Protein AF-A0A3B9VN19-F1 (afdb_monomer_lite)

pLDDT: mean 92.88, std 8.6, range [50.03, 98.44]

Radius of gyration: 14.15 Å; chains: 1; bounding box: 30×23×45 Å

Secondary structure (DSSP, 8-state):
---HHHHHHHHHHHHHSTTS--SSSS-HHHHHHHHHHHHHHHHHHH-TT--------HHHHHHHHHHHHTS-HHHHHHHS-SSEEEEE-SSS-SSEEEEEE--

Foldseek 3Di:
DQPPVSVLVQLVVLLVPQQDCRDDDHRLVVLLVVVVVVVVVVDVPQDDPDDDDDDDDLSSVLSNVCVLQVHRSSVSSVQQEVPKDWDADPPRGNDTPDIDYPD

Sequence (103 aa):
MVDAEDWRSTVIESIRNQNEHIYGSEAVGTARMRFGAAVERLMETAGADQTVAVIAHGTVISTFVAELLDTDPVPIWESLGLPGLIEIEWPRPSKILMQLNFE

Structure (mmCIF, N/CA/C/O backbone):
data_AF-A0A3B9VN19-F1
#
_entry.id   AF-A0A3B9VN19-F1
#
loop_
_atom_site.group_PDB
_atom_site.id
_atom_site.type_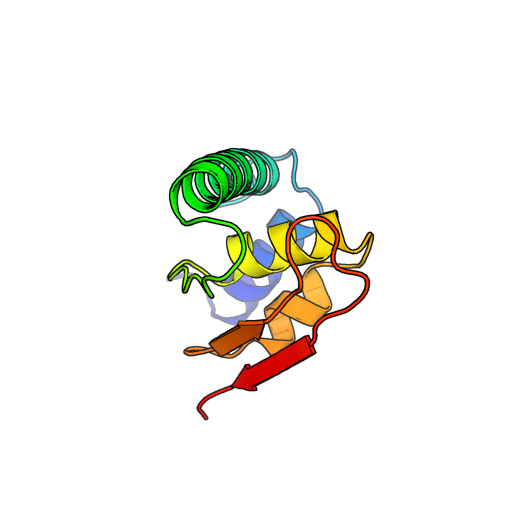symbol
_atom_site.label_atom_id
_atom_site.label_alt_id
_atom_site.label_comp_id
_atom_site.label_asym_id
_atom_site.label_entity_id
_atom_site.label_seq_id
_atom_site.pdbx_PDB_ins_code
_atom_site.Cartn_x
_atom_site.Cartn_y
_atom_site.Cartn_z
_atom_site.occupancy
_atom_site.B_iso_or_equiv
_atom_site.auth_seq_id
_atom_site.auth_comp_id
_atom_site.auth_asym_id
_atom_site.auth_atom_id
_atom_site.pdbx_PDB_model_num
ATOM 1 N N . MET A 1 1 ? 0.703 6.164 -27.148 1.00 50.03 1 MET A N 1
ATOM 2 C CA . MET A 1 1 ? -0.140 5.203 -26.414 1.00 50.03 1 MET A CA 1
ATOM 3 C C . MET A 1 1 ? 0.796 4.056 -26.095 1.00 50.03 1 MET A C 1
ATOM 5 O O . MET A 1 1 ? 1.379 3.533 -27.031 1.00 50.03 1 MET A O 1
ATOM 9 N N . VAL A 1 2 ? 1.105 3.842 -24.818 1.00 55.38 2 VAL A N 1
ATOM 10 C CA . VAL A 1 2 ? 1.964 2.729 -24.383 1.00 55.38 2 VAL A CA 1
ATOM 11 C C . VAL A 1 2 ? 1.112 1.467 -24.493 1.00 55.38 2 VAL A C 1
ATOM 13 O O . VAL A 1 2 ? -0.060 1.525 -24.109 1.00 55.38 2 VAL A O 1
ATOM 16 N N . ASP A 1 3 ? 1.639 0.388 -25.072 1.00 74.75 3 ASP A N 1
ATOM 17 C CA . ASP A 1 3 ? 0.901 -0.874 -25.151 1.00 74.75 3 ASP A CA 1
ATOM 18 C C . ASP A 1 3 ? 0.563 -1.375 -23.737 1.00 74.75 3 ASP A C 1
ATOM 20 O O . ASP A 1 3 ? 1.266 -1.089 -22.768 1.00 74.75 3 ASP A O 1
ATOM 24 N N . ALA A 1 4 ? -0.545 -2.100 -23.579 1.00 66.75 4 ALA A N 1
ATOM 25 C CA . ALA A 1 4 ? -1.003 -2.530 -22.251 1.00 66.75 4 ALA A CA 1
ATOM 26 C C . ALA A 1 4 ? 0.025 -3.428 -21.526 1.00 66.75 4 ALA A C 1
ATOM 28 O O . ALA A 1 4 ? 0.136 -3.392 -20.298 1.00 66.75 4 ALA A O 1
ATOM 29 N N . GLU A 1 5 ? 0.794 -4.207 -22.290 1.00 67.81 5 GLU A N 1
ATOM 30 C CA . GLU A 1 5 ? 1.879 -5.056 -21.791 1.00 67.81 5 GLU A CA 1
ATOM 31 C C . GLU A 1 5 ? 3.104 -4.229 -21.358 1.00 67.81 5 GLU A C 1
ATOM 33 O O . GLU A 1 5 ? 3.660 -4.456 -20.276 1.00 67.81 5 GLU A O 1
ATOM 38 N N . ASP A 1 6 ? 3.437 -3.185 -22.120 1.00 83.38 6 ASP A N 1
ATOM 39 C CA . ASP A 1 6 ? 4.473 -2.209 -21.765 1.00 83.38 6 ASP A CA 1
ATOM 40 C C . ASP A 1 6 ? 4.094 -1.426 -20.498 1.00 83.38 6 ASP A C 1
ATOM 42 O O . ASP A 1 6 ? 4.934 -1.152 -19.642 1.00 83.38 6 ASP A O 1
ATOM 46 N N . TRP A 1 7 ? 2.810 -1.105 -20.318 1.00 87.81 7 TRP A N 1
ATOM 47 C CA . TRP A 1 7 ? 2.324 -0.463 -19.098 1.00 87.81 7 TRP A CA 1
ATOM 48 C C . TRP A 1 7 ? 2.496 -1.365 -17.873 1.00 87.81 7 TRP A C 1
ATOM 50 O O . TRP A 1 7 ? 3.046 -0.935 -16.857 1.00 87.81 7 TRP A O 1
ATOM 60 N N . ARG A 1 8 ? 2.023 -2.617 -17.946 1.00 92.25 8 ARG A N 1
ATOM 61 C CA . ARG A 1 8 ? 2.053 -3.541 -16.802 1.00 92.25 8 ARG A CA 1
ATOM 62 C C . ARG A 1 8 ? 3.484 -3.808 -16.347 1.00 92.25 8 ARG A C 1
ATOM 64 O O . ARG A 1 8 ? 3.759 -3.744 -15.150 1.00 92.25 8 ARG A O 1
ATOM 71 N N . SER A 1 9 ? 4.379 -4.085 -17.291 1.00 94.50 9 SER A N 1
ATOM 72 C CA . SER A 1 9 ? 5.799 -4.300 -17.004 1.00 94.50 9 SER A CA 1
ATOM 73 C C . SER A 1 9 ? 6.437 -3.065 -16.360 1.00 94.50 9 SER A C 1
ATOM 75 O O . SER A 1 9 ? 7.078 -3.202 -15.320 1.00 94.50 9 SER A O 1
ATOM 77 N N . THR A 1 10 ? 6.153 -1.864 -16.873 1.00 95.31 10 THR A N 1
ATOM 78 C CA . THR A 1 10 ? 6.634 -0.594 -16.297 1.00 95.31 10 THR A CA 1
ATOM 79 C C . THR A 1 10 ? 6.151 -0.378 -14.856 1.00 95.31 10 THR A C 1
ATOM 81 O O . THR A 1 10 ? 6.911 0.075 -13.994 1.00 95.31 10 THR A O 1
ATOM 84 N N . VAL A 1 11 ? 4.890 -0.710 -14.551 1.00 95.31 11 VAL A N 1
ATOM 85 C CA . VAL A 1 11 ? 4.363 -0.603 -13.178 1.00 95.31 11 VAL A CA 1
ATOM 86 C C . VAL A 1 11 ? 5.054 -1.596 -12.250 1.00 95.31 11 VAL A C 1
ATOM 88 O O . VAL A 1 11 ? 5.457 -1.215 -11.151 1.00 95.31 11 VAL A O 1
ATOM 91 N N . ILE A 1 12 ? 5.230 -2.847 -12.681 1.00 96.88 12 ILE A N 1
ATOM 92 C CA . ILE A 1 12 ? 5.941 -3.862 -11.894 1.00 96.88 12 ILE A CA 1
ATOM 93 C C . ILE A 1 12 ? 7.387 -3.426 -11.644 1.00 96.88 12 ILE A C 1
ATOM 95 O O . ILE A 1 12 ? 7.855 -3.513 -10.511 1.00 96.88 12 ILE A O 1
ATOM 99 N N . GLU A 1 13 ? 8.078 -2.906 -12.655 1.00 97.50 13 GLU A N 1
ATOM 100 C CA . GLU A 1 13 ? 9.439 -2.382 -12.518 1.00 97.50 13 GLU A CA 1
ATOM 101 C C . GLU A 1 13 ? 9.500 -1.239 -11.496 1.00 97.50 13 GLU A C 1
ATOM 103 O O . GLU A 1 13 ? 10.349 -1.245 -10.604 1.00 97.50 13 GLU A O 1
ATOM 108 N N . SER A 1 14 ? 8.534 -0.317 -11.547 1.00 97.50 14 SER A N 1
ATOM 109 C CA . SER A 1 14 ? 8.401 0.779 -10.577 1.00 97.50 14 SER A CA 1
ATOM 110 C C . SER A 1 14 ? 8.151 0.270 -9.148 1.00 97.50 14 SER A C 1
ATOM 112 O O . SER A 1 14 ? 8.673 0.828 -8.185 1.00 97.50 14 SER A O 1
ATOM 114 N N . ILE A 1 15 ? 7.367 -0.804 -8.988 1.00 97.69 15 ILE A N 1
ATOM 115 C CA . ILE A 1 15 ? 7.095 -1.453 -7.692 1.00 97.69 15 ILE A CA 1
ATOM 116 C C . ILE A 1 15 ? 8.319 -2.214 -7.166 1.00 97.69 15 ILE A C 1
ATOM 118 O O . ILE A 1 15 ? 8.504 -2.306 -5.952 1.00 97.69 15 ILE A O 1
ATOM 122 N N . ARG A 1 16 ? 9.147 -2.788 -8.043 1.00 97.56 16 ARG A N 1
ATOM 123 C CA . ARG A 1 16 ? 10.364 -3.518 -7.654 1.00 97.56 16 ARG A CA 1
ATOM 124 C C . ARG A 1 16 ? 11.494 -2.564 -7.272 1.00 97.56 16 ARG A C 1
ATOM 126 O O . ARG A 1 16 ? 12.194 -2.822 -6.299 1.00 97.56 16 ARG A O 1
ATOM 133 N N . ASN A 1 17 ? 11.615 -1.438 -7.969 1.00 97.19 17 ASN A N 1
ATOM 134 C CA . ASN A 1 17 ? 12.638 -0.423 -7.730 1.00 97.19 17 ASN A CA 1
ATOM 135 C C . ASN A 1 17 ? 12.026 0.810 -7.047 1.00 97.19 17 ASN A C 1
ATOM 137 O O . ASN A 1 17 ? 12.077 1.921 -7.563 1.00 97.19 17 ASN A O 1
ATOM 141 N N . GLN A 1 18 ? 11.425 0.617 -5.868 1.00 95.69 18 GLN A N 1
ATOM 142 C CA . GLN A 1 18 ? 10.560 1.620 -5.217 1.00 95.69 18 GLN A CA 1
ATOM 143 C C . GLN A 1 18 ? 11.232 2.976 -4.963 1.00 95.69 18 GLN A C 1
ATOM 145 O O . GLN A 1 18 ? 10.543 3.987 -4.864 1.00 95.69 18 GLN A O 1
ATOM 150 N N . ASN A 1 19 ? 12.559 3.014 -4.849 1.00 96.19 19 ASN A N 1
ATOM 151 C CA . ASN A 1 19 ? 13.313 4.244 -4.601 1.00 96.19 19 ASN A CA 1
ATOM 152 C C . ASN A 1 19 ? 13.745 4.964 -5.889 1.00 96.19 19 ASN A C 1
ATOM 154 O O . ASN A 1 19 ? 14.317 6.050 -5.815 1.00 96.19 19 ASN A O 1
ATOM 158 N N . GLU A 1 20 ? 13.472 4.382 -7.055 1.00 97.56 20 GLU A N 1
ATOM 159 C CA . GLU A 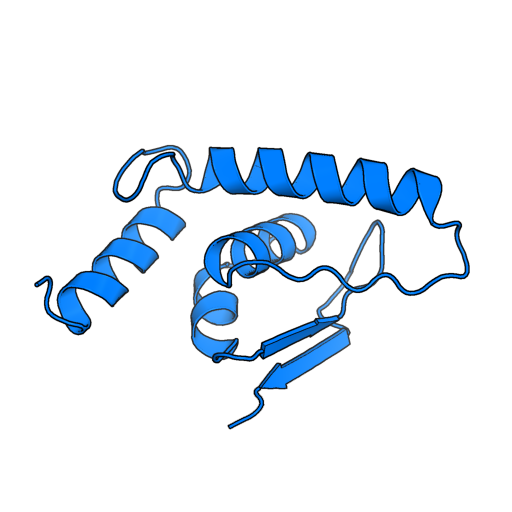1 20 ? 13.787 4.950 -8.360 1.00 97.56 20 GLU A CA 1
ATOM 160 C C . GLU A 1 20 ? 12.536 5.563 -8.998 1.00 97.56 20 GLU A C 1
ATOM 162 O O . GLU A 1 20 ? 11.424 5.035 -8.913 1.00 97.56 20 GLU A O 1
ATOM 167 N N . HIS A 1 21 ? 12.707 6.707 -9.661 1.00 97.06 21 HIS A N 1
ATOM 168 C CA . HIS A 1 21 ? 11.629 7.351 -10.408 1.00 97.06 21 HIS A CA 1
ATOM 169 C C . HIS A 1 21 ? 11.600 6.812 -11.841 1.00 97.06 21 HIS A C 1
ATOM 171 O O . HIS A 1 21 ? 12.152 7.418 -12.754 1.00 97.06 21 HIS A O 1
ATOM 177 N N . ILE A 1 22 ? 10.959 5.655 -12.021 1.00 95.19 22 ILE A N 1
ATOM 178 C CA . ILE A 1 22 ? 10.841 4.984 -13.328 1.00 95.19 22 ILE A CA 1
ATOM 179 C C . ILE A 1 22 ? 9.671 5.539 -14.145 1.00 95.19 22 ILE A C 1
ATOM 181 O O . ILE A 1 22 ? 9.811 5.821 -15.333 1.00 95.19 22 ILE A O 1
ATOM 185 N N . TYR A 1 23 ? 8.508 5.717 -13.516 1.00 90.38 23 TYR A N 1
ATOM 186 C CA . TYR A 1 23 ? 7.290 6.129 -14.207 1.00 90.38 23 TYR A CA 1
ATOM 187 C C . TYR A 1 23 ? 6.412 7.042 -13.346 1.00 90.38 23 TYR A C 1
ATOM 189 O O . TYR A 1 23 ? 6.417 6.965 -12.120 1.00 90.38 23 TYR A O 1
ATOM 197 N N . GLY A 1 24 ? 5.617 7.897 -13.996 1.00 89.31 24 GLY A N 1
ATOM 198 C CA . GLY A 1 24 ? 4.705 8.828 -13.332 1.00 89.31 24 GLY A CA 1
ATOM 199 C C . GLY A 1 24 ? 5.404 10.100 -12.853 1.00 89.31 24 GLY A C 1
ATOM 200 O O . GLY A 1 24 ? 6.388 10.542 -13.442 1.00 89.31 24 GLY A O 1
ATOM 201 N N . SER A 1 25 ? 4.876 10.722 -11.800 1.00 92.94 25 SER A N 1
ATOM 202 C CA . SER A 1 25 ? 5.374 12.000 -11.268 1.00 92.94 25 SER A CA 1
ATOM 203 C C . SER A 1 25 ? 6.317 11.870 -10.069 1.00 92.94 25 SER A C 1
ATOM 205 O O . SER A 1 25 ? 6.917 12.866 -9.677 1.00 92.94 25 SER A O 1
ATOM 207 N N . GLU A 1 26 ? 6.421 10.688 -9.460 1.00 96.81 26 GLU A N 1
ATOM 208 C CA . GLU A 1 26 ? 7.266 10.415 -8.290 1.00 96.81 26 GLU A CA 1
ATOM 209 C C . GLU A 1 26 ? 7.631 8.922 -8.211 1.00 96.81 26 GLU A C 1
ATOM 211 O O . GLU A 1 26 ? 6.996 8.091 -8.861 1.00 96.81 26 GLU A O 1
ATOM 216 N N . ALA A 1 27 ? 8.630 8.574 -7.394 1.00 98.06 27 ALA A N 1
ATOM 217 C CA . ALA A 1 27 ? 8.973 7.184 -7.101 1.00 98.06 27 ALA A CA 1
ATOM 218 C C . ALA A 1 27 ? 7.886 6.503 -6.246 1.00 98.06 27 ALA A C 1
ATOM 220 O O . ALA A 1 27 ? 7.264 7.129 -5.380 1.00 98.06 27 ALA A O 1
ATOM 221 N N . VAL A 1 28 ? 7.687 5.197 -6.440 1.00 98.12 28 VAL A N 1
ATOM 222 C CA . VAL A 1 28 ? 6.650 4.421 -5.734 1.00 98.12 28 VAL A CA 1
ATOM 223 C C . VAL A 1 28 ? 6.841 4.455 -4.216 1.00 98.12 28 VAL A C 1
ATOM 225 O O . VAL A 1 28 ? 5.873 4.611 -3.476 1.00 98.12 28 VAL A O 1
ATOM 228 N N . GLY A 1 29 ? 8.083 4.381 -3.742 1.00 98.06 29 GLY A N 1
ATOM 229 C CA . GLY A 1 29 ? 8.435 4.476 -2.328 1.00 98.06 29 GLY A CA 1
ATOM 230 C C . GLY A 1 29 ? 8.087 5.842 -1.735 1.00 98.06 29 GLY A C 1
ATOM 231 O O . GLY A 1 29 ? 7.568 5.913 -0.622 1.00 98.06 29 GLY A O 1
ATOM 232 N N . THR A 1 30 ? 8.275 6.930 -2.491 1.00 98.38 30 THR A N 1
ATOM 233 C CA . THR A 1 30 ? 7.850 8.278 -2.077 1.00 98.38 30 THR A CA 1
ATOM 234 C C . THR A 1 30 ? 6.333 8.356 -1.932 1.00 98.38 30 THR A C 1
ATOM 236 O O . THR A 1 30 ? 5.839 8.802 -0.891 1.00 98.38 30 THR A O 1
ATOM 239 N N . ALA A 1 31 ? 5.591 7.843 -2.918 1.00 98.25 31 ALA A N 1
ATOM 240 C CA . ALA A 1 31 ? 4.134 7.795 -2.869 1.00 98.25 31 ALA A CA 1
ATOM 241 C C . ALA A 1 31 ? 3.629 6.939 -1.693 1.00 98.25 31 ALA A C 1
ATOM 243 O O . ALA A 1 31 ? 2.729 7.369 -0.969 1.00 98.25 31 ALA A O 1
ATOM 244 N N . ARG A 1 32 ? 4.239 5.768 -1.458 1.00 98.12 32 ARG A N 1
ATOM 245 C CA . ARG A 1 32 ? 3.943 4.862 -0.336 1.00 98.12 32 ARG A CA 1
ATOM 246 C C . ARG A 1 32 ? 4.143 5.551 1.011 1.00 98.12 32 ARG A C 1
ATOM 248 O O . ARG A 1 32 ? 3.240 5.519 1.840 1.00 98.12 32 ARG A O 1
ATOM 255 N N . MET A 1 33 ? 5.287 6.204 1.225 1.00 98.25 33 MET A N 1
ATOM 256 C CA . MET A 1 33 ? 5.574 6.931 2.470 1.00 98.25 33 MET A CA 1
ATOM 257 C C . MET A 1 33 ? 4.580 8.074 2.699 1.00 98.25 33 MET A C 1
ATOM 259 O O . MET A 1 33 ? 4.042 8.229 3.796 1.00 98.25 33 MET A O 1
ATOM 263 N N . ARG A 1 34 ? 4.296 8.862 1.655 1.00 98.25 34 ARG A N 1
ATOM 264 C CA . ARG A 1 34 ? 3.332 9.968 1.721 1.00 98.25 34 ARG A CA 1
ATOM 265 C C . ARG A 1 34 ? 1.921 9.469 2.035 1.00 98.25 34 ARG A C 1
ATOM 267 O O . ARG A 1 34 ? 1.222 10.098 2.829 1.00 98.25 34 ARG A O 1
ATOM 274 N N . PHE A 1 35 ? 1.514 8.359 1.424 1.00 98.44 35 PHE A N 1
ATOM 275 C CA . PHE A 1 35 ? 0.233 7.707 1.676 1.00 98.44 35 PHE A CA 1
ATOM 276 C C . PHE A 1 35 ? 0.151 7.153 3.103 1.00 98.44 35 PHE A C 1
ATOM 278 O O . PHE A 1 35 ? -0.794 7.479 3.816 1.00 98.44 35 PHE 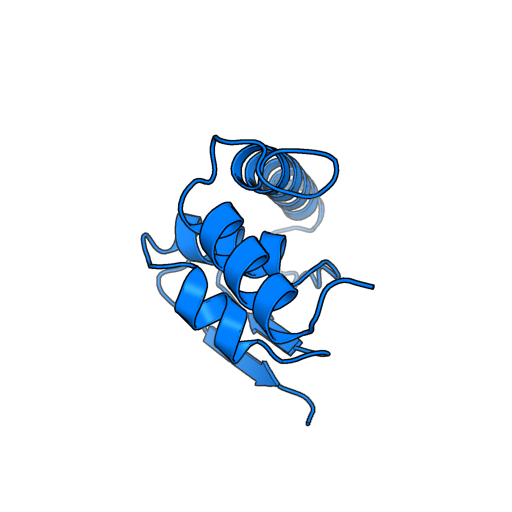A O 1
ATOM 285 N N . GLY A 1 36 ? 1.163 6.411 3.558 1.00 97.88 36 GLY A N 1
ATOM 286 C CA . GLY A 1 36 ? 1.207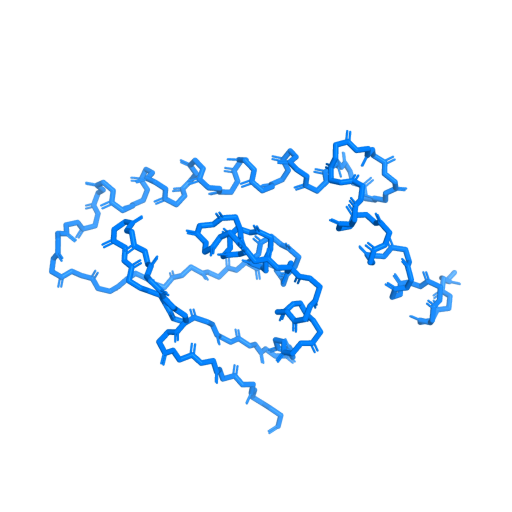 5.853 4.911 1.00 97.88 36 GLY A CA 1
ATOM 287 C C . GLY A 1 36 ? 1.116 6.924 5.995 1.00 97.88 36 GLY A C 1
ATOM 288 O O . GLY A 1 36 ? 0.274 6.827 6.880 1.00 97.88 36 GLY A O 1
ATOM 289 N N . ALA A 1 37 ? 1.858 8.026 5.849 1.00 98.12 37 ALA A N 1
ATOM 290 C CA . ALA A 1 37 ? 1.770 9.157 6.773 1.00 98.12 37 ALA A CA 1
ATOM 291 C C . ALA A 1 37 ? 0.384 9.838 6.777 1.00 98.12 37 ALA A C 1
ATOM 293 O O . ALA A 1 37 ? 0.018 10.508 7.741 1.00 98.12 37 ALA A O 1
ATOM 294 N N . ALA A 1 38 ? -0.389 9.749 5.690 1.00 97.81 38 ALA A N 1
ATOM 295 C CA . ALA A 1 38 ? -1.767 10.239 5.665 1.00 97.81 38 ALA A CA 1
ATOM 296 C C . ALA A 1 38 ? -2.724 9.267 6.374 1.00 97.81 38 ALA A C 1
ATOM 298 O O . ALA A 1 38 ? -3.589 9.721 7.121 1.00 97.81 38 ALA A O 1
ATOM 299 N N . VAL A 1 39 ? -2.536 7.956 6.185 1.00 96.94 39 VAL A N 1
ATOM 300 C CA . VAL A 1 39 ? -3.300 6.908 6.881 1.00 96.94 39 VAL A CA 1
ATOM 301 C C . VAL A 1 39 ? -3.055 6.966 8.389 1.00 96.94 39 VAL A C 1
ATOM 303 O O . VAL A 1 39 ? -4.019 6.972 9.145 1.00 96.94 39 VAL A O 1
ATOM 306 N N . GLU A 1 40 ? -1.805 7.096 8.836 1.00 95.94 40 GLU A N 1
ATOM 307 C CA . GLU A 1 40 ? -1.465 7.222 10.262 1.00 95.94 40 GLU A CA 1
ATOM 308 C C . GLU A 1 40 ? -2.217 8.381 10.924 1.00 95.94 40 GLU A C 1
ATOM 310 O O . GLU A 1 40 ? -2.946 8.172 11.893 1.00 95.94 40 GLU A O 1
ATOM 315 N N . ARG A 1 41 ? -2.138 9.582 10.337 1.00 95.69 41 ARG A N 1
ATOM 316 C CA . ARG A 1 41 ? -2.856 10.768 10.836 1.00 95.69 41 ARG A CA 1
ATOM 317 C C . ARG A 1 41 ? -4.370 10.579 10.829 1.00 95.69 41 ARG A C 1
ATOM 319 O O . ARG A 1 41 ? -5.049 11.032 11.743 1.00 95.69 41 ARG A O 1
ATOM 326 N N . LEU A 1 42 ? -4.916 9.932 9.799 1.00 95.31 42 LEU A N 1
ATOM 327 C CA . LEU A 1 42 ? -6.347 9.647 9.722 1.00 95.31 42 LEU A CA 1
ATOM 328 C C . LEU A 1 42 ? -6.780 8.729 10.873 1.00 95.31 42 LEU A C 1
ATOM 330 O O . LEU A 1 42 ? -7.750 9.034 11.569 1.00 95.31 42 LEU A O 1
ATOM 334 N N . MET A 1 43 ? -6.031 7.654 11.113 1.00 94.69 43 MET A N 1
ATOM 335 C CA . MET A 1 43 ? -6.333 6.681 12.163 1.00 94.69 43 MET A CA 1
ATOM 336 C C . MET A 1 43 ? -6.183 7.261 13.575 1.00 94.69 43 MET A C 1
ATOM 338 O O . MET A 1 43 ? -6.965 6.906 14.454 1.00 94.69 43 MET A O 1
ATOM 342 N N . GLU A 1 44 ? -5.259 8.202 13.793 1.00 92.75 44 GLU A N 1
ATOM 343 C CA . GLU A 1 44 ? -5.163 8.964 15.050 1.00 92.75 44 GLU A CA 1
ATOM 344 C C . GLU A 1 44 ? -6.453 9.743 15.365 1.00 92.75 44 GLU A C 1
ATOM 346 O O . GLU A 1 44 ? -6.800 9.916 16.534 1.00 92.75 44 GLU A O 1
ATOM 351 N N . THR A 1 45 ? -7.189 10.191 14.339 1.00 91.62 45 THR A N 1
ATOM 352 C CA . THR A 1 45 ? -8.429 10.973 14.510 1.00 91.62 45 THR A CA 1
ATOM 353 C C . THR A 1 45 ? -9.716 10.148 14.544 1.00 91.62 45 THR A C 1
ATOM 355 O O . THR A 1 45 ? -10.699 10.599 15.129 1.00 91.62 45 THR A O 1
ATOM 358 N N . ALA A 1 46 ? -9.735 8.959 13.934 1.00 88.62 46 ALA A N 1
ATOM 359 C CA . ALA A 1 46 ? -10.949 8.152 13.791 1.00 88.62 46 ALA A CA 1
ATOM 360 C C . ALA A 1 46 ? -11.400 7.468 15.100 1.00 88.62 46 ALA A C 1
ATOM 362 O O . ALA A 1 46 ? -12.588 7.205 15.270 1.00 88.62 46 ALA A O 1
ATOM 363 N N . GLY A 1 47 ? -10.482 7.228 16.045 1.00 79.19 47 GLY A N 1
ATOM 364 C CA . GLY A 1 47 ? -10.758 6.511 17.296 1.00 79.19 47 GLY A CA 1
ATOM 365 C C . GLY A 1 47 ? -10.683 4.982 17.152 1.00 79.19 47 GLY A C 1
ATOM 366 O O . GLY A 1 47 ? -10.818 4.439 16.060 1.00 79.19 47 GLY A O 1
ATOM 367 N N . ALA A 1 48 ? -10.438 4.276 18.263 1.00 81.69 48 ALA A N 1
ATOM 368 C CA . ALA A 1 48 ? -10.061 2.853 18.256 1.00 81.69 48 ALA A CA 1
ATOM 369 C C . ALA A 1 48 ? -11.171 1.873 17.818 1.00 81.69 48 ALA A C 1
ATOM 371 O O . ALA A 1 48 ? -10.857 0.772 17.377 1.00 81.69 48 ALA A O 1
ATOM 372 N N . ASP A 1 49 ? -12.444 2.272 17.903 1.00 86.31 49 ASP A N 1
ATOM 373 C CA . ASP A 1 49 ? -13.605 1.409 17.624 1.00 86.31 49 ASP A CA 1
ATOM 374 C C . ASP A 1 49 ? -14.241 1.679 16.244 1.00 86.31 49 ASP A C 1
ATOM 376 O O . ASP A 1 49 ? -15.407 1.353 16.012 1.00 86.31 49 ASP A O 1
ATOM 380 N N . GLN A 1 50 ? -13.527 2.350 15.336 1.00 91.94 50 GLN A N 1
ATOM 381 C CA . GLN A 1 50 ? -14.034 2.701 14.007 1.00 91.94 50 GLN A CA 1
ATOM 382 C C . GLN A 1 50 ? -13.296 1.945 12.902 1.00 91.94 50 GLN A C 1
ATOM 384 O O . GLN A 1 50 ? -12.070 1.862 12.884 1.00 91.94 50 GLN A O 1
ATOM 389 N N . THR A 1 51 ? -14.057 1.470 11.918 1.00 94.06 51 THR A N 1
ATOM 390 C CA . THR A 1 51 ? -13.514 0.996 10.643 1.00 94.06 51 THR A CA 1
ATOM 391 C C . THR A 1 51 ? -13.439 2.167 9.672 1.00 94.06 51 THR A C 1
ATOM 393 O O . THR A 1 51 ? -14.447 2.817 9.392 1.00 94.06 51 THR A O 1
ATOM 396 N N . VAL A 1 52 ? -12.249 2.430 9.137 1.00 95.88 52 VAL A N 1
ATOM 397 C CA . VAL A 1 52 ? -12.005 3.535 8.205 1.00 95.88 52 VAL A CA 1
ATOM 398 C C . VAL A 1 52 ? -11.820 2.990 6.794 1.00 95.88 52 VAL A C 1
ATOM 400 O O . VAL A 1 52 ? -10.936 2.175 6.546 1.00 95.88 52 VAL A O 1
ATOM 403 N N . ALA A 1 53 ? -12.628 3.476 5.853 1.00 95.81 53 ALA A N 1
ATOM 404 C CA . ALA A 1 53 ? -12.451 3.190 4.434 1.00 95.81 53 ALA A CA 1
ATOM 405 C C . ALA A 1 53 ? -11.573 4.266 3.776 1.00 95.81 53 ALA A C 1
ATOM 407 O O . ALA A 1 53 ? -11.883 5.456 3.845 1.00 95.81 53 ALA A O 1
ATOM 408 N N . VAL A 1 54 ? -10.500 3.845 3.100 1.00 96.56 54 VAL A N 1
ATOM 409 C CA . VAL A 1 54 ? -9.599 4.725 2.338 1.00 96.56 54 VAL A CA 1
ATOM 410 C C . VAL A 1 54 ? -9.684 4.366 0.856 1.00 96.56 54 VAL A C 1
ATOM 412 O O . VAL A 1 54 ? -9.391 3.238 0.471 1.00 96.56 54 VAL A O 1
ATOM 415 N N . ILE A 1 55 ? -10.073 5.329 0.016 1.00 96.56 55 ILE A N 1
ATOM 416 C CA . ILE A 1 55 ? -10.147 5.156 -1.443 1.00 96.56 55 ILE A CA 1
ATOM 417 C C . ILE A 1 55 ? -8.877 5.735 -2.068 1.00 96.56 55 ILE A C 1
ATOM 419 O O . ILE A 1 55 ? -8.586 6.920 -1.908 1.00 96.56 55 ILE A O 1
ATOM 423 N N . ALA A 1 56 ? -8.119 4.896 -2.773 1.00 95.69 56 ALA A N 1
ATOM 424 C CA . ALA A 1 56 ? -6.840 5.260 -3.377 1.00 95.69 56 ALA A CA 1
ATOM 425 C C . ALA A 1 56 ? -6.554 4.423 -4.641 1.00 95.69 56 ALA A C 1
ATOM 427 O O . ALA A 1 56 ? -7.459 3.837 -5.232 1.00 95.69 56 ALA A O 1
ATOM 428 N N . HIS A 1 57 ? -5.291 4.386 -5.073 1.00 94.19 57 HIS A N 1
ATOM 429 C CA . HIS A 1 57 ? -4.850 3.654 -6.262 1.00 94.19 57 HIS A CA 1
ATOM 430 C C . HIS A 1 57 ? -4.190 2.323 -5.893 1.00 94.19 57 HIS A C 1
ATOM 432 O O . HIS A 1 57 ? -3.481 2.236 -4.890 1.00 94.19 57 HIS A O 1
ATOM 438 N N . GLY A 1 58 ? -4.347 1.312 -6.752 1.00 94.75 58 GLY A N 1
ATOM 439 C CA . GLY A 1 58 ? -3.856 -0.042 -6.482 1.00 94.75 58 GLY A CA 1
ATOM 440 C C . GLY A 1 58 ? -2.366 -0.112 -6.143 1.00 94.75 58 GLY A C 1
ATOM 441 O O . GLY A 1 58 ? -2.002 -0.820 -5.217 1.00 94.75 58 GLY A O 1
ATOM 442 N N . THR A 1 59 ? -1.513 0.674 -6.809 1.00 95.75 59 THR A N 1
ATOM 443 C CA . THR A 1 59 ? -0.059 0.693 -6.555 1.00 95.75 59 THR A CA 1
ATOM 444 C C . THR A 1 59 ? 0.303 1.177 -5.150 1.00 95.75 59 THR A C 1
ATOM 446 O O . THR A 1 59 ? 1.189 0.609 -4.516 1.00 95.75 59 THR A O 1
ATOM 449 N N . VAL A 1 60 ? -0.364 2.216 -4.636 1.00 97.06 60 VAL A N 1
ATOM 450 C CA . VAL A 1 60 ? -0.078 2.712 -3.277 1.00 97.06 60 VAL A CA 1
ATOM 451 C C . VAL A 1 60 ? -0.714 1.823 -2.214 1.00 97.06 60 VAL A C 1
ATOM 453 O O . VAL A 1 60 ? -0.100 1.610 -1.177 1.00 97.06 60 VAL A O 1
ATOM 456 N N . ILE A 1 61 ? -1.892 1.248 -2.489 1.00 97.25 61 ILE A N 1
ATOM 457 C CA . ILE A 1 61 ? -2.541 0.281 -1.594 1.00 97.25 61 ILE A CA 1
ATOM 458 C C . ILE A 1 61 ? -1.662 -0.965 -1.445 1.00 97.25 61 ILE A C 1
ATOM 460 O O . ILE A 1 61 ? -1.331 -1.347 -0.325 1.00 97.25 61 ILE A O 1
ATOM 464 N N . SER A 1 62 ? -1.242 -1.576 -2.557 1.00 97.25 62 SER A N 1
ATOM 465 C CA . SER A 1 62 ? -0.476 -2.824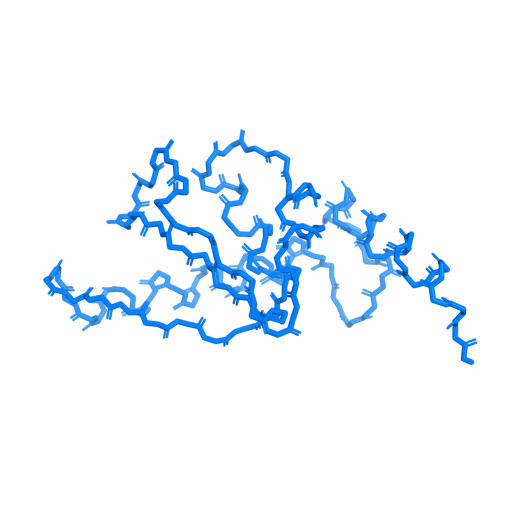 -2.535 1.00 97.25 62 SER A CA 1
ATOM 466 C C . SER A 1 62 ? 0.881 -2.660 -1.859 1.00 97.25 62 SER A C 1
ATOM 468 O O . SER A 1 62 ? 1.250 -3.477 -1.023 1.00 97.25 62 SER A O 1
ATOM 470 N N . THR A 1 63 ? 1.607 -1.584 -2.167 1.00 97.94 63 THR A N 1
ATOM 471 C CA . THR A 1 63 ? 2.931 -1.327 -1.580 1.00 97.94 63 THR A CA 1
ATOM 472 C C . THR A 1 63 ? 2.867 -0.945 -0.111 1.00 97.94 63 THR A C 1
ATOM 474 O O . THR A 1 63 ? 3.749 -1.332 0.649 1.00 97.94 63 THR A O 1
ATOM 477 N N . PHE A 1 64 ? 1.823 -0.234 0.314 1.00 98.19 64 PHE A N 1
ATOM 478 C CA . PHE A 1 64 ? 1.601 0.078 1.722 1.00 98.19 64 PHE A CA 1
ATOM 479 C C . PHE A 1 64 ? 1.264 -1.170 2.544 1.00 98.19 64 PHE A C 1
ATOM 481 O O . PHE A 1 64 ? 1.882 -1.408 3.577 1.00 98.19 64 PHE A O 1
ATOM 488 N N . VAL A 1 65 ? 0.325 -1.994 2.072 1.00 97.81 65 VAL A N 1
ATOM 489 C CA . VAL A 1 65 ? -0.064 -3.236 2.760 1.00 97.81 65 VAL A CA 1
ATOM 490 C C . VAL A 1 65 ? 1.105 -4.220 2.815 1.00 97.81 65 VAL A C 1
ATOM 492 O O . VAL A 1 65 ? 1.346 -4.823 3.859 1.00 97.81 65 VAL A O 1
ATOM 495 N N . ALA A 1 66 ? 1.854 -4.351 1.718 1.00 97.81 66 ALA A N 1
ATOM 496 C CA . ALA A 1 66 ? 3.022 -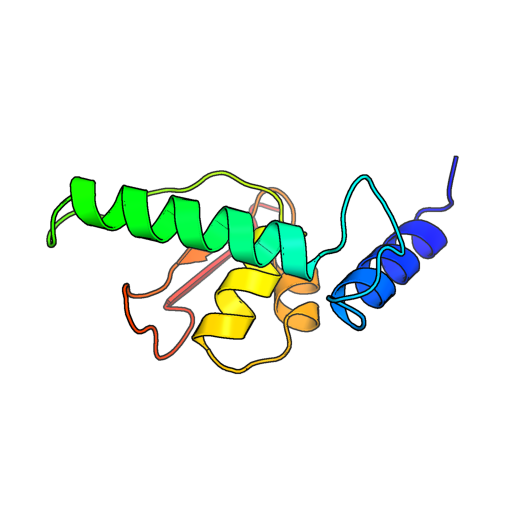5.221 1.651 1.00 97.81 66 ALA A CA 1
ATOM 497 C C . ALA A 1 66 ? 4.114 -4.827 2.650 1.00 97.81 66 ALA A C 1
ATOM 499 O O . ALA A 1 66 ? 4.676 -5.706 3.293 1.00 97.81 66 ALA A O 1
ATOM 500 N N . GLU A 1 67 ? 4.371 -3.524 2.812 1.00 97.56 67 GLU A N 1
ATOM 501 C CA . GLU A 1 67 ? 5.325 -3.004 3.799 1.00 97.56 67 GLU A CA 1
ATOM 502 C C . GLU A 1 67 ? 4.908 -3.364 5.231 1.00 97.56 67 GLU A C 1
ATOM 504 O O . GLU A 1 67 ? 5.732 -3.826 6.013 1.00 97.56 67 GLU A O 1
ATOM 509 N N . LEU A 1 68 ? 3.628 -3.189 5.579 1.00 97.81 68 LEU A N 1
ATOM 510 C CA . LEU A 1 68 ? 3.130 -3.504 6.925 1.00 97.81 68 LEU A CA 1
ATOM 511 C C . LEU A 1 68 ? 3.213 -4.998 7.261 1.00 97.81 68 LEU A C 1
ATOM 513 O O . LEU A 1 68 ? 3.334 -5.356 8.430 1.00 97.81 68 LEU A O 1
ATOM 517 N N . LEU A 1 69 ? 3.110 -5.853 6.244 1.00 97.81 69 LEU A N 1
ATOM 518 C CA . LEU A 1 69 ? 3.124 -7.308 6.380 1.00 97.81 69 LEU A CA 1
ATOM 519 C C . LEU A 1 69 ? 4.495 -7.940 6.105 1.00 97.81 69 LEU A C 1
ATOM 521 O O . LEU A 1 69 ? 4.617 -9.151 6.266 1.00 97.81 69 LEU A O 1
ATOM 525 N N . ASP A 1 70 ? 5.494 -7.156 5.687 1.00 97.12 70 ASP A N 1
ATOM 526 C CA . ASP A 1 70 ? 6.803 -7.636 5.214 1.00 97.12 70 ASP A CA 1
ATOM 527 C C . ASP A 1 70 ? 6.674 -8.700 4.098 1.00 97.12 70 ASP A C 1
ATOM 529 O O . ASP A 1 70 ? 7.180 -9.820 4.182 1.00 97.12 70 ASP A O 1
ATOM 533 N N . THR A 1 71 ? 5.914 -8.372 3.045 1.00 97.19 71 THR A N 1
ATOM 534 C CA . THR A 1 71 ? 5.608 -9.277 1.914 1.00 97.19 71 THR A CA 1
ATOM 535 C C . THR A 1 71 ? 5.896 -8.642 0.550 1.00 97.19 71 THR A C 1
ATOM 537 O O . THR A 1 71 ? 6.224 -7.463 0.444 1.00 97.19 71 THR A O 1
ATOM 540 N N . ASP A 1 72 ? 5.784 -9.428 -0.527 1.00 97.38 72 ASP A N 1
ATOM 541 C CA . ASP A 1 72 ? 5.920 -8.921 -1.895 1.00 97.38 72 ASP A CA 1
ATOM 542 C C . ASP A 1 72 ? 4.668 -8.111 -2.314 1.00 97.38 72 ASP A C 1
ATOM 544 O O . ASP A 1 72 ? 3.561 -8.659 -2.309 1.00 97.38 72 ASP A O 1
ATOM 548 N N . PRO A 1 73 ? 4.804 -6.835 -2.728 1.00 97.69 73 PRO A N 1
ATOM 549 C CA . PRO A 1 73 ? 3.678 -6.022 -3.192 1.00 97.69 73 PRO A CA 1
ATOM 550 C C . PRO A 1 73 ? 3.111 -6.417 -4.557 1.00 97.69 73 PRO A C 1
ATOM 552 O O . PRO A 1 73 ? 1.964 -6.068 -4.848 1.00 97.69 73 PRO A O 1
ATOM 555 N N . VAL A 1 74 ? 3.878 -7.096 -5.417 1.00 97.38 74 VAL A N 1
ATOM 556 C CA . VAL A 1 74 ? 3.433 -7.397 -6.789 1.00 97.38 74 VAL A CA 1
ATOM 557 C C . VAL A 1 74 ? 2.242 -8.365 -6.798 1.00 97.38 74 VAL A C 1
ATOM 559 O O . VAL A 1 74 ? 1.232 -8.005 -7.400 1.00 97.38 74 VAL A O 1
ATOM 562 N N . PRO A 1 75 ? 2.256 -9.510 -6.083 1.00 96.06 75 PRO A N 1
ATOM 563 C CA . PRO A 1 75 ? 1.090 -10.394 -6.012 1.00 96.06 75 PRO A CA 1
ATOM 564 C C . PRO A 1 75 ? -0.182 -9.706 -5.496 1.00 96.06 75 PRO A C 1
ATOM 566 O O . PRO A 1 75 ? -1.280 -9.987 -5.977 1.00 96.06 75 PRO A O 1
ATOM 569 N N . ILE A 1 76 ? -0.051 -8.775 -4.545 1.00 95.94 76 ILE A N 1
ATOM 570 C CA . ILE A 1 76 ? -1.181 -7.989 -4.026 1.00 95.94 76 ILE A CA 1
ATOM 571 C C . ILE A 1 76 ? -1.723 -7.060 -5.119 1.00 95.94 76 ILE A C 1
ATOM 573 O O . ILE A 1 76 ? -2.926 -6.995 -5.349 1.00 95.94 76 ILE A O 1
ATOM 577 N N . TRP A 1 77 ? -0.831 -6.359 -5.821 1.00 95.62 77 TRP A N 1
ATOM 578 C CA . TRP A 1 77 ? -1.200 -5.457 -6.911 1.00 95.62 77 TRP A CA 1
ATOM 579 C C . TRP A 1 77 ? -1.909 -6.187 -8.058 1.00 95.62 77 TRP A C 1
ATOM 581 O O . TRP A 1 77 ? -2.934 -5.718 -8.545 1.00 95.62 77 TRP A O 1
ATOM 591 N N . GLU A 1 78 ? -1.388 -7.345 -8.465 1.00 94.00 78 GLU A N 1
ATOM 592 C CA . GLU A 1 78 ? -1.951 -8.145 -9.557 1.00 94.00 78 GLU A CA 1
ATOM 593 C C . GLU A 1 78 ? -3.327 -8.720 -9.214 1.00 94.00 78 GLU A C 1
ATOM 595 O O . GLU A 1 78 ? -4.165 -8.875 -10.100 1.00 94.00 78 GLU A O 1
ATOM 600 N N . SER A 1 79 ? -3.556 -9.029 -7.938 1.00 92.25 79 SER A N 1
ATOM 601 C CA . SER A 1 79 ? -4.791 -9.650 -7.466 1.00 92.25 79 SER A CA 1
ATOM 602 C C . SER A 1 79 ? -5.864 -8.658 -7.034 1.00 92.25 79 SER A C 1
ATOM 604 O O . SER A 1 79 ? -6.961 -9.110 -6.743 1.00 92.25 79 SER A O 1
ATOM 606 N N . LEU A 1 80 ? -5.601 -7.347 -6.979 1.00 89.44 80 LEU A N 1
ATOM 607 C CA . LEU A 1 80 ? -6.567 -6.360 -6.475 1.00 89.44 80 LEU A CA 1
ATOM 608 C C . LEU A 1 80 ? -7.796 -6.191 -7.388 1.00 89.44 80 LEU A C 1
ATOM 610 O O . LEU A 1 80 ? -8.865 -5.833 -6.909 1.00 89.44 80 LEU A O 1
ATOM 614 N N . GLY A 1 81 ? -7.645 -6.380 -8.705 1.00 83.31 81 GLY A N 1
ATOM 615 C CA . GLY A 1 81 ? -8.667 -5.960 -9.675 1.00 83.31 81 GLY A CA 1
ATOM 616 C C . GLY A 1 81 ? -9.000 -4.458 -9.569 1.00 83.31 81 GLY A C 1
ATOM 617 O O . GLY A 1 81 ? -8.428 -3.731 -8.755 1.00 83.31 81 GLY A O 1
ATOM 618 N N . LEU A 1 82 ? -9.905 -3.949 -10.413 1.00 82.75 82 LEU A N 1
ATOM 619 C CA . LEU A 1 82 ? -10.424 -2.580 -10.279 1.00 82.75 82 LEU A CA 1
ATOM 620 C C . LEU A 1 82 ? -11.929 -2.532 -10.623 1.00 82.75 82 LEU A C 1
ATOM 622 O O . LEU A 1 82 ? -12.275 -2.793 -11.774 1.00 82.75 82 LEU A O 1
ATOM 626 N N . PRO A 1 83 ? -12.810 -2.139 -9.676 1.00 88.75 83 PRO A N 1
ATOM 627 C CA . PRO A 1 83 ? -12.493 -1.802 -8.288 1.00 88.75 83 PRO A CA 1
ATOM 628 C C . PRO A 1 83 ? -12.102 -3.042 -7.464 1.00 88.75 83 PRO A C 1
ATOM 630 O O . PRO A 1 83 ? -12.466 -4.169 -7.799 1.00 88.75 83 PRO A O 1
ATOM 633 N N . GLY A 1 84 ? -11.371 -2.804 -6.374 1.00 92.69 84 GLY A N 1
ATOM 634 C CA . GLY A 1 84 ? -10.882 -3.825 -5.450 1.00 92.69 84 GLY A CA 1
ATOM 635 C C . GLY A 1 84 ? -10.790 -3.296 -4.022 1.00 92.69 84 GLY A C 1
ATOM 636 O O . GLY A 1 84 ? -10.698 -2.083 -3.814 1.00 92.69 84 GLY A O 1
ATOM 637 N N . LEU A 1 85 ? -10.832 -4.193 -3.039 1.00 95.25 85 LEU A N 1
ATOM 638 C CA . LEU A 1 85 ? -10.779 -3.873 -1.612 1.00 95.25 85 LEU A CA 1
ATOM 639 C C . LEU A 1 85 ? -9.823 -4.817 -0.881 1.00 95.25 85 LEU A C 1
ATOM 641 O O . LEU A 1 85 ? -9.848 -6.024 -1.105 1.00 95.25 85 LEU A O 1
ATOM 645 N N . ILE A 1 86 ? -9.031 -4.254 0.033 1.00 96.56 86 ILE A N 1
ATOM 646 C CA . ILE A 1 86 ? -8.230 -4.982 1.020 1.00 96.56 86 ILE A CA 1
ATOM 647 C C . ILE A 1 86 ? -8.618 -4.488 2.411 1.00 96.56 86 ILE A C 1
ATOM 649 O O . ILE A 1 86 ? -8.681 -3.283 2.649 1.00 96.56 86 ILE A O 1
ATOM 653 N N . GLU A 1 87 ? -8.827 -5.424 3.329 1.00 97.44 87 GLU A N 1
ATOM 654 C CA . GLU A 1 87 ? -9.043 -5.171 4.749 1.00 97.44 87 GLU A CA 1
ATOM 655 C C . GLU A 1 87 ? -7.864 -5.712 5.567 1.00 97.44 87 GLU A C 1
ATOM 657 O O . GLU A 1 87 ? -7.417 -6.846 5.369 1.00 97.44 87 GLU A O 1
ATOM 662 N N . ILE A 1 88 ? -7.370 -4.903 6.502 1.00 97.38 88 ILE A N 1
ATOM 663 C CA . ILE A 1 88 ? -6.273 -5.232 7.418 1.00 97.38 88 ILE A CA 1
ATOM 664 C C . ILE A 1 88 ? -6.604 -4.742 8.831 1.00 97.38 88 ILE A C 1
ATOM 666 O O . ILE A 1 88 ? -7.349 -3.778 8.999 1.00 97.38 88 ILE A O 1
ATOM 670 N N . GLU A 1 89 ? -6.008 -5.369 9.846 1.00 95.88 89 GLU A N 1
ATOM 671 C CA . GLU A 1 89 ? -6.009 -4.809 11.202 1.00 95.88 89 GLU A CA 1
ATOM 672 C C . GLU A 1 89 ? -5.053 -3.612 11.285 1.00 95.88 89 GLU A C 1
ATOM 674 O O . GLU A 1 89 ? -3.958 -3.629 10.725 1.00 95.88 89 GLU A O 1
ATOM 679 N N . TRP A 1 90 ? -5.433 -2.580 12.034 1.00 94.69 90 TRP A N 1
ATOM 680 C CA . TRP A 1 90 ? -4.585 -1.420 12.305 1.00 94.69 90 TRP A CA 1
ATOM 681 C C . TRP A 1 90 ? -4.242 -1.351 13.802 1.00 94.69 90 TRP A C 1
ATOM 683 O O . TRP A 1 90 ? -5.118 -1.626 14.622 1.00 94.69 90 TRP A O 1
ATOM 693 N N . PRO A 1 91 ? -3.011 -0.973 14.213 1.00 92.81 91 PRO A N 1
ATOM 694 C CA . PRO A 1 91 ? -1.873 -0.528 13.395 1.00 92.81 91 PRO A CA 1
ATOM 695 C C . PRO A 1 91 ? -0.885 -1.628 12.993 1.00 92.81 91 PRO A C 1
ATOM 697 O O . PRO A 1 91 ? 0.086 -1.351 12.298 1.00 92.81 91 PRO A O 1
ATOM 700 N N . ARG A 1 92 ? -1.068 -2.859 13.476 1.00 93.81 92 ARG A N 1
ATOM 701 C CA . ARG A 1 92 ? -0.105 -3.955 13.290 1.00 93.81 92 ARG A CA 1
ATOM 702 C C . ARG A 1 92 ? -0.806 -5.167 12.689 1.00 93.81 92 ARG A C 1
ATOM 704 O O . ARG A 1 92 ? -1.125 -6.096 13.432 1.00 93.81 92 ARG A O 1
ATOM 711 N N . PRO A 1 93 ? -1.083 -5.156 11.378 1.00 96.50 93 PRO A N 1
ATOM 712 C CA . PRO A 1 93 ? -1.693 -6.307 10.743 1.00 96.50 93 PRO A CA 1
ATOM 713 C C . PRO A 1 93 ? -0.742 -7.500 10.785 1.00 96.50 93 PRO A C 1
ATOM 715 O O . PRO A 1 93 ? 0.464 -7.362 10.612 1.00 96.50 93 PRO A O 1
ATOM 718 N N . SER A 1 94 ? -1.299 -8.688 10.999 1.00 97.12 94 SER A N 1
ATOM 719 C CA . SER A 1 94 ? -0.568 -9.958 10.865 1.00 97.12 94 SER A CA 1
ATOM 720 C C . SER A 1 94 ? -0.863 -10.672 9.543 1.00 97.12 94 SER A C 1
ATOM 722 O O . SER A 1 94 ? -0.146 -11.591 9.156 1.00 97.12 94 SER A O 1
ATOM 724 N N . LYS A 1 95 ? -1.940 -10.267 8.861 1.00 97.12 95 LYS A N 1
ATOM 725 C CA . LYS A 1 95 ? -2.404 -10.789 7.574 1.00 97.12 95 LYS A CA 1
ATOM 726 C C . LYS A 1 95 ? -3.402 -9.821 6.938 1.00 97.12 95 LYS A C 1
ATOM 728 O O . LYS A 1 95 ? -3.951 -8.953 7.616 1.00 97.12 95 LYS A O 1
ATOM 733 N N . ILE A 1 96 ? -3.699 -10.046 5.662 1.00 97.38 96 ILE A N 1
ATOM 734 C CA . ILE A 1 96 ? -4.905 -9.515 5.021 1.00 97.38 96 ILE A CA 1
ATOM 735 C C . ILE A 1 96 ? -6.115 -10.274 5.583 1.00 97.38 96 ILE A C 1
ATOM 737 O O . ILE A 1 96 ? -6.134 -11.507 5.575 1.00 97.38 96 ILE A O 1
ATOM 741 N N . LEU A 1 97 ? -7.099 -9.546 6.114 1.00 97.12 97 LEU A N 1
ATOM 742 C CA . LEU A 1 97 ? -8.333 -10.116 6.664 1.00 97.12 97 LEU A CA 1
ATOM 743 C C . LEU A 1 97 ? -9.310 -10.498 5.556 1.00 97.12 97 LEU A C 1
ATOM 745 O O . LEU A 1 97 ? -9.911 -11.570 5.596 1.00 97.12 97 LEU A O 1
ATOM 749 N N . MET A 1 98 ? -9.444 -9.617 4.569 1.00 95.06 98 MET A N 1
ATOM 750 C CA . MET A 1 98 ? -10.338 -9.787 3.437 1.00 95.06 98 MET A CA 1
ATOM 751 C C . MET A 1 98 ? -9.738 -9.121 2.204 1.00 95.06 98 MET A C 1
ATOM 753 O O . MET A 1 98 ? -9.158 -8.040 2.288 1.00 95.06 98 MET A O 1
ATOM 757 N N . GLN A 1 99 ? -9.906 -9.768 1.056 1.00 94.12 99 GLN A N 1
ATOM 758 C CA . GLN A 1 99 ? -9.611 -9.193 -0.246 1.00 94.12 99 GLN A CA 1
ATOM 759 C C . GLN A 1 99 ? -10.779 -9.494 -1.180 1.00 94.12 99 GLN A C 1
ATOM 761 O O . GLN A 1 99 ? -11.183 -10.650 -1.308 1.00 94.12 99 GLN A O 1
ATOM 766 N N . LEU A 1 100 ? -11.338 -8.452 -1.792 1.00 91.75 100 LEU A N 1
ATOM 767 C CA . LEU A 1 100 ? -12.472 -8.554 -2.706 1.00 91.75 100 LEU A CA 1
ATOM 768 C C . LEU A 1 100 ? -12.147 -7.864 -4.022 1.00 91.75 100 LEU A C 1
ATOM 770 O O . LEU A 1 100 ? -11.709 -6.714 -4.029 1.00 91.75 100 LEU A O 1
ATOM 774 N N . ASN A 1 101 ? -12.473 -8.548 -5.113 1.00 88.00 101 ASN A N 1
ATOM 775 C CA . ASN A 1 101 ? -12.496 -7.992 -6.458 1.00 88.00 101 ASN A CA 1
ATOM 776 C C . ASN A 1 101 ? -13.952 -7.962 -6.914 1.00 88.00 101 ASN A C 1
ATOM 778 O O . ASN A 1 101 ? -14.694 -8.912 -6.660 1.00 88.00 101 ASN A O 1
ATOM 782 N N . PHE A 1 102 ? -14.365 -6.883 -7.569 1.00 79.88 102 PHE A N 1
ATOM 783 C CA . PHE A 1 102 ? -15.764 -6.665 -7.952 1.00 79.88 102 PHE A CA 1
ATOM 784 C C . PHE A 1 102 ? -16.022 -6.948 -9.443 1.00 79.88 102 PHE A C 1
ATOM 786 O O . PHE A 1 102 ? -16.757 -6.194 -10.078 1.00 79.88 102 PHE A O 1
ATOM 793 N N . GLU A 1 103 ? -15.378 -7.984 -9.996 1.00 67.94 103 GLU A N 1
ATOM 794 C CA . GLU A 1 103 ? -15.569 -8.425 -11.394 1.00 67.94 103 GLU A CA 1
ATOM 795 C C . GLU A 1 103 ? -17.028 -8.766 -11.737 1.00 67.94 103 GLU A C 1
ATOM 797 O O . GLU A 1 103 ? -17.726 -9.376 -10.891 1.00 67.94 103 GLU A O 1
#